Protein AF-V6HT23-F1 (afdb_monomer)

pLDDT: mean 76.85, std 14.65, range [44.22, 96.12]

Nearest PDB structures (foldseek):
  2wbl-assembly1_A  TM=4.680E-01  e=4.724E+00  Arabidopsis thaliana
  2nty-assembly1_B  TM=4.296E-01  e=5.041E+00  Arabidopsis thaliana
  2wbl-assembly1_B  TM=3.313E-01  e=3.412E+00  Arabidopsis thaliana
  7tjh-assembly1_I  TM=3.714E-01  e=4.147E+00  Saccharomyces cerevisiae
  7tjk-assembly1_I  TM=3.639E-01  e=5.380E+00  Saccharomyces cerevisiae

Radius of gyration: 28.33 Å; Cα contacts (8 Å, |Δi|>4): 72; chains: 1; bounding box: 61×37×82 Å

Structure (mmCIF, N/CA/C/O backbone):
data_AF-V6HT23-F1
#
_entry.id   AF-V6HT23-F1
#
loop_
_atom_site.group_PDB
_atom_site.id
_atom_site.type_symbol
_atom_site.label_atom_id
_atom_site.label_alt_id
_atom_site.label_comp_id
_atom_site.label_asym_id
_atom_site.label_entity_id
_atom_site.label_seq_id
_atom_site.pdbx_PDB_ins_code
_atom_site.Cartn_x
_atom_site.Cartn_y
_atom_site.Cartn_z
_atom_site.occupancy
_atom_site.B_iso_or_equiv
_atom_site.auth_seq_id
_atom_site.auth_comp_id
_atom_site.auth_asym_id
_atom_site.auth_atom_id
_atom_site.pdbx_PDB_model_num
ATOM 1 N N . MET A 1 1 ? -45.305 4.734 57.403 1.00 44.22 1 MET A N 1
ATOM 2 C CA . MET A 1 1 ? -44.749 4.928 56.045 1.00 44.22 1 MET A CA 1
ATOM 3 C C . MET A 1 1 ? -43.231 4.976 56.147 1.00 44.22 1 MET A C 1
ATOM 5 O O . MET A 1 1 ? -42.693 5.970 56.611 1.00 44.22 1 MET A O 1
ATOM 9 N N . LYS A 1 2 ? -42.532 3.881 55.832 1.00 47.62 2 LYS A N 1
ATOM 10 C CA . LYS A 1 2 ? -41.065 3.820 55.889 1.00 47.62 2 LYS A CA 1
ATOM 11 C C . LYS A 1 2 ? -40.569 3.125 54.621 1.00 47.62 2 LYS A C 1
ATOM 13 O O . LYS A 1 2 ? -41.047 2.046 54.294 1.00 47.62 2 LYS A O 1
ATOM 18 N N . ASN A 1 3 ? -39.563 3.734 53.997 1.00 52.81 3 ASN A N 1
ATOM 19 C CA . ASN A 1 3 ? -38.519 3.060 53.224 1.00 52.81 3 ASN A CA 1
ATOM 20 C C . ASN A 1 3 ? -38.738 2.726 51.729 1.00 52.81 3 ASN A C 1
ATOM 22 O O . ASN A 1 3 ? -38.502 1.599 51.314 1.00 52.81 3 ASN A O 1
ATOM 26 N N . GLN A 1 4 ? -39.053 3.716 50.881 1.00 58.00 4 GLN A N 1
ATOM 27 C CA . GLN A 1 4 ? -38.858 3.571 49.419 1.00 58.00 4 GLN A CA 1
ATOM 28 C C . GLN A 1 4 ? -37.521 4.138 48.894 1.00 58.00 4 GLN A C 1
ATOM 30 O O . GLN A 1 4 ? -37.053 3.725 47.836 1.00 58.00 4 GLN A O 1
ATOM 35 N N . ASN A 1 5 ? -36.833 4.995 49.659 1.00 53.97 5 ASN A N 1
ATOM 36 C CA . ASN A 1 5 ? -35.575 5.622 49.219 1.00 53.97 5 ASN A CA 1
ATOM 37 C C . ASN A 1 5 ? -34.332 4.711 49.317 1.00 53.97 5 ASN A C 1
ATOM 39 O O . ASN A 1 5 ? -33.364 4.928 48.593 1.00 53.97 5 ASN A O 1
ATOM 43 N N . LEU A 1 6 ? -34.345 3.660 50.150 1.00 52.22 6 LEU A N 1
ATOM 44 C CA . LEU A 1 6 ? -33.201 2.739 50.271 1.00 52.22 6 LEU A CA 1
ATOM 45 C C . LEU A 1 6 ? -33.099 1.734 49.107 1.00 52.22 6 LEU A C 1
ATOM 47 O O . LEU A 1 6 ? -32.004 1.287 48.772 1.00 52.22 6 LEU A O 1
ATOM 51 N N . SER A 1 7 ? -34.223 1.398 48.465 1.00 54.00 7 SER A N 1
ATOM 52 C CA . SER A 1 7 ? -34.261 0.369 47.416 1.00 54.00 7 SER A CA 1
ATOM 53 C C . SER A 1 7 ? -33.650 0.847 46.094 1.00 54.00 7 SER A C 1
ATOM 55 O O . SER A 1 7 ? -33.033 0.062 45.378 1.00 54.00 7 SER A O 1
ATOM 57 N N . PHE A 1 8 ? -33.783 2.135 45.763 1.00 52.19 8 PHE A N 1
ATOM 58 C CA . PHE A 1 8 ? -33.315 2.679 44.483 1.00 5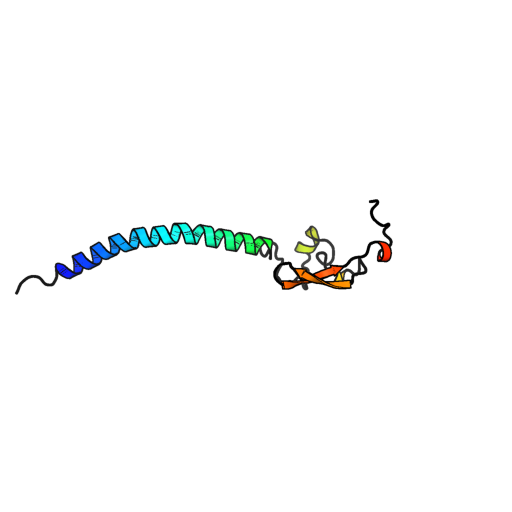2.19 8 PHE A CA 1
ATOM 59 C C . PHE A 1 8 ? -31.790 2.868 44.442 1.00 52.19 8 PHE A C 1
ATOM 61 O O . PHE A 1 8 ? -31.148 2.563 43.433 1.00 52.19 8 PHE A O 1
ATOM 68 N N . GLY A 1 9 ? -31.189 3.292 45.561 1.00 50.66 9 GLY A N 1
ATOM 69 C CA . GLY A 1 9 ? -29.736 3.446 45.686 1.00 50.66 9 GLY A CA 1
ATOM 70 C C . GLY A 1 9 ? -28.979 2.120 45.550 1.00 50.66 9 GLY A C 1
ATOM 71 O O . GLY A 1 9 ? -27.934 2.066 44.904 1.00 50.66 9 GLY A O 1
ATOM 72 N N . PHE A 1 10 ? -29.537 1.024 46.073 1.00 50.66 10 PHE A N 1
ATOM 73 C CA . PHE A 1 10 ? -28.911 -0.302 46.024 1.00 50.66 10 PHE A CA 1
ATOM 74 C C . PHE A 1 10 ? -28.915 -0.911 44.607 1.00 50.66 10 PHE A C 1
ATOM 76 O O . PHE A 1 10 ? -27.927 -1.508 44.176 1.00 50.66 10 PHE A O 1
ATOM 83 N N . ILE A 1 11 ? -29.990 -0.691 43.838 1.00 53.28 11 ILE A N 1
ATOM 84 C CA . ILE A 1 11 ? -30.122 -1.167 42.448 1.00 53.28 11 ILE A CA 1
ATOM 85 C C . ILE A 1 11 ? -29.148 -0.427 41.515 1.00 53.28 11 ILE A C 1
ATOM 87 O O . ILE A 1 11 ? -28.486 -1.051 40.684 1.00 53.28 11 ILE A O 1
ATOM 91 N N . LEU A 1 12 ? -29.002 0.893 41.674 1.00 54.12 12 LEU A N 1
ATOM 92 C CA . LEU A 1 12 ? -28.034 1.698 40.916 1.00 54.12 12 LEU A CA 1
ATOM 93 C C . LEU A 1 12 ? -26.579 1.316 41.233 1.00 54.12 12 LEU A C 1
ATOM 95 O O . LEU A 1 12 ? -25.741 1.260 40.330 1.00 54.12 12 LEU A O 1
ATOM 99 N N . MET A 1 13 ? -26.279 1.009 42.496 1.00 55.00 13 MET A N 1
ATOM 100 C CA . MET A 1 13 ? -24.931 0.657 42.947 1.00 55.00 13 MET A CA 1
ATOM 101 C C . MET A 1 13 ? -24.497 -0.741 42.473 1.00 55.00 13 MET A C 1
ATOM 103 O O . MET A 1 13 ? -23.347 -0.915 42.072 1.00 55.00 13 MET A O 1
ATOM 107 N N . ASN A 1 14 ? -25.417 -1.713 42.411 1.00 55.81 14 ASN A N 1
ATOM 108 C CA . ASN A 1 14 ? -25.142 -3.035 41.834 1.00 55.81 14 ASN A CA 1
ATOM 109 C C . ASN A 1 14 ? -25.055 -3.020 40.302 1.00 55.81 14 ASN A C 1
ATOM 111 O O . ASN A 1 14 ? -24.250 -3.755 39.737 1.00 55.81 14 ASN A O 1
ATOM 115 N N . ARG A 1 15 ? -25.800 -2.140 39.618 1.00 62.56 15 ARG A N 1
ATOM 116 C CA . ARG A 1 15 ? -25.637 -1.940 38.171 1.00 62.56 15 ARG A CA 1
ATOM 117 C C . ARG A 1 15 ? -24.241 -1.407 37.846 1.00 62.56 15 ARG A C 1
ATOM 119 O O . ARG A 1 15 ? -23.570 -1.987 36.999 1.00 62.56 15 ARG A O 1
ATOM 126 N N . LYS A 1 16 ? -23.747 -0.380 38.550 1.00 61.50 16 LYS A N 1
ATOM 127 C CA . LYS A 1 16 ? -22.383 0.157 38.340 1.00 61.50 16 LYS A CA 1
ATOM 128 C C . LYS A 1 16 ? -21.285 -0.907 38.496 1.00 61.50 16 LYS A C 1
ATOM 130 O O . LYS A 1 16 ? -20.343 -0.907 37.710 1.00 61.50 16 LYS A O 1
ATOM 135 N N . LYS A 1 17 ? -21.433 -1.848 39.439 1.00 72.56 17 LYS A N 1
ATOM 136 C CA . LYS A 1 17 ? -20.491 -2.970 39.629 1.00 72.56 17 LYS A CA 1
ATOM 137 C C . LYS A 1 17 ? -20.431 -3.942 38.444 1.00 72.56 17 LYS A C 1
ATOM 139 O O . LYS A 1 17 ? -19.407 -4.585 38.270 1.00 72.56 17 LYS A O 1
ATOM 144 N N . ILE A 1 18 ? -21.494 -4.039 37.643 1.00 80.31 18 ILE A N 1
ATOM 145 C CA . ILE A 1 18 ? -21.558 -4.893 36.444 1.00 80.31 18 ILE A CA 1
ATOM 146 C C . ILE A 1 18 ? -21.101 -4.120 35.199 1.00 80.31 18 ILE A C 1
ATOM 148 O O . ILE A 1 18 ? -20.399 -4.663 34.351 1.00 80.31 18 ILE A O 1
ATOM 152 N N . TRP A 1 19 ? -21.445 -2.833 35.101 1.00 86.38 19 TRP A N 1
ATOM 153 C CA . TRP A 1 19 ? -21.074 -2.002 33.953 1.00 86.38 19 TRP A CA 1
ATOM 154 C C . TRP A 1 19 ? -19.571 -1.734 33.869 1.00 86.38 19 TRP A C 1
ATOM 156 O O . TRP A 1 19 ? -19.030 -1.749 32.772 1.00 86.38 19 TRP A O 1
ATOM 166 N N . ILE A 1 20 ? -18.885 -1.531 34.998 1.00 87.75 20 ILE A N 1
ATOM 167 C CA . ILE A 1 20 ? -17.433 -1.286 35.006 1.00 87.75 20 ILE A CA 1
ATOM 168 C C . ILE A 1 20 ? -16.647 -2.444 34.357 1.00 87.75 20 ILE A C 1
ATOM 170 O O . ILE A 1 20 ? -15.937 -2.178 33.389 1.00 87.75 20 ILE A O 1
ATOM 174 N N . PRO A 1 21 ? -16.768 -3.713 34.801 1.00 89.88 21 PRO A N 1
ATOM 175 C CA . PRO A 1 21 ? -16.041 -4.817 34.175 1.00 89.88 21 PRO A CA 1
ATOM 176 C C . PRO A 1 21 ? -16.498 -5.079 32.736 1.00 89.88 21 PRO A C 1
ATOM 178 O O . PRO A 1 21 ? -15.666 -5.415 31.898 1.00 89.88 21 PRO A O 1
ATOM 181 N N . ALA A 1 22 ? -17.781 -4.873 32.416 1.00 90.56 22 ALA A N 1
ATOM 182 C CA . ALA A 1 22 ? -18.280 -5.009 31.048 1.00 90.56 22 ALA A CA 1
ATOM 183 C C . ALA A 1 22 ? -17.654 -3.975 30.095 1.00 90.56 22 ALA A C 1
ATOM 185 O O . ALA A 1 22 ? -17.193 -4.334 29.014 1.00 90.56 22 ALA A O 1
ATOM 186 N N . ILE A 1 23 ? -17.578 -2.706 30.507 1.00 93.50 23 ILE A N 1
ATOM 187 C CA . ILE A 1 23 ? -16.917 -1.644 29.736 1.00 93.50 23 ILE A CA 1
ATOM 188 C C . ILE A 1 23 ? -15.433 -1.960 29.573 1.00 93.50 23 ILE A C 1
ATOM 190 O O . ILE A 1 23 ? -14.905 -1.820 28.477 1.00 93.50 23 ILE A O 1
ATOM 194 N N . LEU A 1 24 ? -14.772 -2.411 30.641 1.00 93.94 24 LEU A N 1
ATOM 195 C CA . LEU A 1 24 ? -13.346 -2.729 30.623 1.00 93.94 24 LEU A CA 1
ATOM 196 C C . LEU A 1 24 ? -13.046 -3.876 29.647 1.00 93.94 24 LEU A C 1
ATOM 198 O O . LEU A 1 24 ? -12.113 -3.777 28.855 1.00 93.94 24 LEU A O 1
ATOM 202 N N . LEU A 1 25 ? -13.891 -4.911 29.629 1.00 93.94 25 LEU A N 1
ATOM 203 C CA . LEU A 1 25 ? -13.803 -6.011 28.671 1.00 93.94 25 LEU A CA 1
ATOM 204 C C . LEU A 1 25 ? -14.003 -5.529 27.227 1.00 93.94 25 LEU A C 1
ATOM 206 O O . LEU A 1 25 ? -13.218 -5.883 26.354 1.00 93.94 25 LEU A O 1
ATOM 210 N N . ILE A 1 26 ? -15.000 -4.677 26.975 1.00 95.44 26 ILE A N 1
ATOM 211 C CA . ILE A 1 26 ? -15.206 -4.075 25.649 1.00 95.44 26 ILE A CA 1
ATOM 212 C C . ILE A 1 26 ? -13.975 -3.269 25.228 1.00 95.44 26 ILE A C 1
ATOM 214 O O . ILE A 1 26 ? -13.527 -3.394 24.094 1.00 95.44 26 ILE A O 1
ATOM 218 N N . LEU A 1 27 ? -13.399 -2.479 26.134 1.00 95.44 27 LEU A N 1
ATOM 219 C CA . LEU A 1 27 ? -12.234 -1.639 25.858 1.00 95.44 27 LEU A CA 1
ATOM 220 C C . LEU A 1 27 ? -11.002 -2.468 25.472 1.00 95.44 27 LEU A C 1
ATOM 222 O O . LEU A 1 27 ? -10.296 -2.108 24.531 1.00 95.44 27 LEU A O 1
ATOM 226 N N . VAL A 1 28 ? -10.789 -3.602 26.150 1.00 95.88 28 VAL A N 1
ATOM 227 C CA . VAL A 1 28 ? -9.697 -4.546 25.860 1.00 95.88 28 VAL A CA 1
ATOM 228 C C . VAL A 1 28 ? -9.763 -5.077 24.430 1.00 95.88 28 VAL A C 1
ATOM 230 O O . VAL A 1 28 ? -8.716 -5.284 23.827 1.00 95.88 28 VAL A O 1
ATOM 233 N N . PHE A 1 29 ? -10.957 -5.262 23.863 1.00 95.00 29 PHE A N 1
ATOM 234 C CA . PHE A 1 29 ? -11.109 -5.718 22.477 1.00 95.00 29 PHE A CA 1
ATOM 235 C C . PHE A 1 29 ? -11.221 -4.568 21.472 1.00 95.00 29 PHE A C 1
ATOM 237 O O . PHE A 1 29 ? -10.672 -4.656 20.376 1.00 95.00 29 PHE A O 1
ATOM 244 N N . ALA A 1 30 ? -11.891 -3.475 21.828 1.00 95.38 30 ALA A N 1
ATOM 245 C CA . ALA A 1 30 ? -12.126 -2.358 20.921 1.00 95.38 30 ALA A CA 1
ATOM 246 C C . ALA A 1 30 ? -10.824 -1.642 20.536 1.00 95.38 30 ALA A C 1
ATOM 248 O O . ALA A 1 30 ? -10.622 -1.361 19.357 1.00 95.38 30 ALA A O 1
ATOM 249 N N . LEU A 1 31 ? -9.926 -1.397 21.500 1.00 94.69 31 LEU A N 1
ATOM 250 C CA . LEU A 1 31 ? -8.655 -0.707 21.255 1.00 94.69 31 LEU A CA 1
ATOM 251 C C . LEU A 1 31 ? -7.730 -1.431 20.256 1.00 94.69 31 LEU A C 1
ATOM 253 O O . LEU A 1 31 ? -7.274 -0.791 19.306 1.00 94.69 31 LEU A O 1
ATOM 257 N N . PRO A 1 32 ? -7.425 -2.735 20.410 1.00 94.94 32 PRO A N 1
ATOM 258 C CA 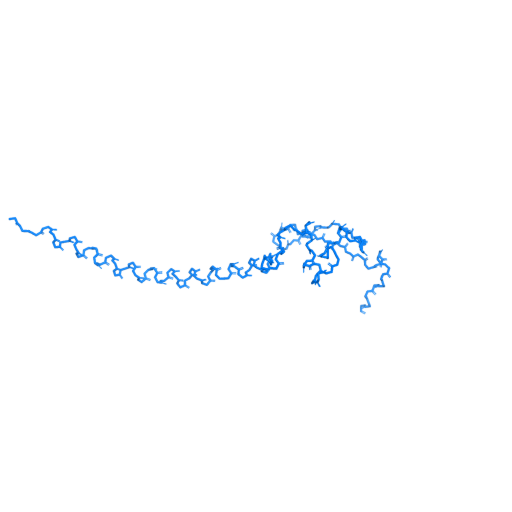. PRO A 1 32 ? -6.573 -3.423 19.447 1.00 94.94 32 PRO A CA 1
ATOM 259 C C . PRO A 1 32 ? -7.252 -3.576 18.085 1.00 94.94 32 PRO A C 1
ATOM 261 O O . PRO A 1 32 ? -6.572 -3.461 17.070 1.00 94.94 32 PRO A O 1
ATOM 264 N N . VAL A 1 33 ? -8.575 -3.778 18.030 1.00 96.12 33 VAL A N 1
ATOM 265 C CA . VAL A 1 33 ? -9.306 -3.858 16.754 1.00 96.12 33 VAL A CA 1
ATOM 266 C C . VAL A 1 33 ? -9.249 -2.525 16.013 1.00 96.12 33 VAL A C 1
ATOM 268 O O . VAL A 1 33 ? -8.965 -2.514 14.817 1.00 96.12 33 VAL A O 1
ATOM 271 N N . SER A 1 34 ? -9.454 -1.400 16.704 1.00 92.88 34 SER A N 1
ATOM 272 C CA . SER A 1 34 ? -9.341 -0.084 16.073 1.00 92.88 34 SER A CA 1
ATOM 273 C C . SER A 1 34 ? -7.908 0.210 15.631 1.00 92.88 34 SER A C 1
ATOM 275 O O . SER A 1 34 ? -7.713 0.749 14.547 1.00 92.88 34 SER A O 1
ATOM 277 N N . GLY A 1 35 ? -6.907 -0.190 16.423 1.00 92.06 35 GLY A N 1
ATOM 278 C CA . GLY A 1 35 ? -5.497 -0.062 16.050 1.00 92.06 35 GLY A CA 1
ATOM 279 C C . GLY A 1 35 ? 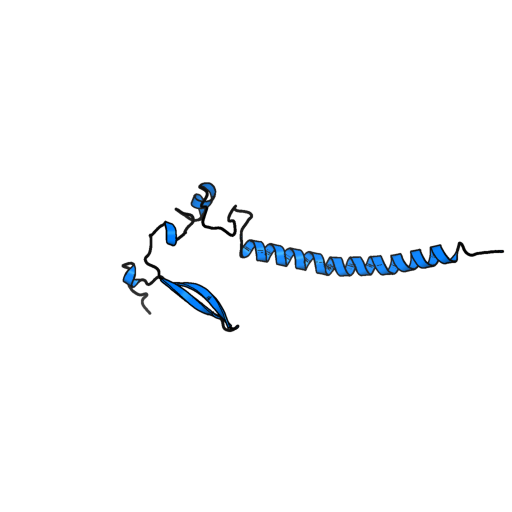-5.126 -0.896 14.821 1.00 92.06 35 GLY A C 1
ATOM 280 O O . GLY A 1 35 ? -4.484 -0.392 13.904 1.00 92.06 35 GLY A O 1
ATOM 281 N N . LEU A 1 36 ? -5.573 -2.153 14.759 1.00 94.06 36 LEU A N 1
ATOM 282 C CA . LEU A 1 36 ? -5.336 -3.032 13.613 1.00 94.06 36 LEU A CA 1
ATOM 283 C C . LEU A 1 36 ? -6.044 -2.523 12.353 1.00 94.06 36 LEU A C 1
ATOM 285 O O . LEU A 1 36 ? -5.471 -2.563 11.262 1.00 94.06 36 LEU A O 1
ATOM 289 N N . TRP A 1 37 ? -7.275 -2.031 12.503 1.00 90.75 37 TRP A N 1
ATOM 290 C CA . TRP A 1 37 ? -8.030 -1.416 11.418 1.00 90.75 37 TRP A CA 1
A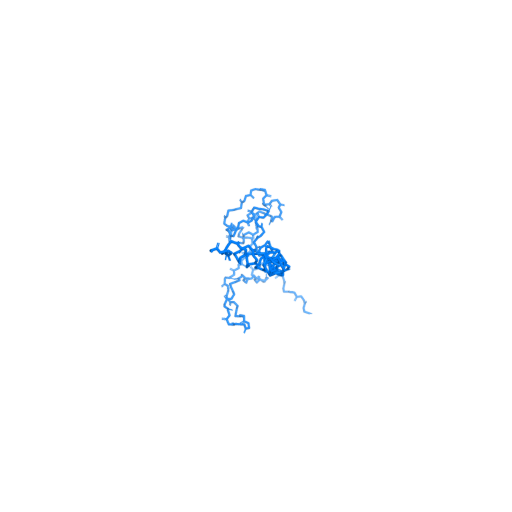TOM 291 C C . TRP A 1 37 ? -7.308 -0.188 10.863 1.00 90.75 37 TRP A C 1
ATOM 293 O O . TRP A 1 37 ? -7.110 -0.090 9.654 1.00 90.75 37 TRP A O 1
ATOM 303 N N . ASP A 1 38 ? -6.862 0.714 11.739 1.00 87.94 38 ASP A N 1
ATOM 304 C CA . ASP A 1 38 ? -6.152 1.927 11.343 1.00 87.94 38 ASP A CA 1
ATOM 305 C C . ASP A 1 38 ? -4.815 1.608 10.657 1.00 87.94 38 ASP A C 1
ATOM 307 O O . ASP A 1 38 ? -4.560 2.085 9.552 1.00 87.94 38 ASP A O 1
ATOM 311 N N . ALA A 1 39 ? -4.013 0.705 11.230 1.00 85.69 39 ALA A N 1
ATOM 312 C CA . ALA A 1 39 ? -2.756 0.263 10.626 1.00 85.69 39 ALA A CA 1
ATOM 313 C C . ALA A 1 39 ? -2.964 -0.374 9.238 1.00 85.69 39 ALA A C 1
ATOM 315 O O . ALA A 1 39 ? -2.221 -0.087 8.299 1.00 85.69 39 ALA A O 1
ATOM 316 N N . SER A 1 40 ? -4.004 -1.199 9.079 1.00 83.88 40 SER A N 1
ATOM 317 C CA . SER A 1 40 ? -4.348 -1.815 7.789 1.00 83.88 40 SER A CA 1
ATOM 318 C C . SER A 1 40 ? -4.778 -0.768 6.762 1.00 83.88 40 SER A C 1
ATOM 320 O O . SER A 1 40 ? -4.355 -0.814 5.606 1.00 83.88 40 SER A O 1
ATOM 322 N N . ASN A 1 41 ? -5.571 0.218 7.188 1.00 80.38 41 ASN A N 1
ATOM 323 C CA . ASN A 1 41 ? -5.965 1.332 6.333 1.00 80.38 41 ASN A CA 1
ATOM 324 C C . ASN A 1 41 ? -4.759 2.170 5.897 1.00 80.38 41 ASN A C 1
ATOM 326 O O . ASN A 1 41 ? -4.697 2.559 4.735 1.00 80.38 41 ASN A O 1
ATOM 330 N N . GLN A 1 42 ? -3.790 2.408 6.784 1.00 77.50 42 GLN A N 1
ATOM 331 C CA . GLN A 1 42 ? -2.563 3.136 6.454 1.00 77.50 42 GLN A CA 1
ATOM 332 C C . GLN A 1 42 ? -1.658 2.373 5.475 1.00 77.50 42 GLN A C 1
ATOM 334 O O . GLN A 1 42 ? -0.967 3.005 4.676 1.00 77.50 42 GLN A O 1
ATOM 339 N N . LEU A 1 43 ? -1.659 1.035 5.503 1.00 72.81 43 LEU A N 1
ATOM 340 C CA . LEU A 1 43 ? -0.935 0.217 4.523 1.00 72.81 43 LEU A CA 1
ATOM 341 C C . LEU A 1 43 ? -1.582 0.277 3.135 1.00 72.81 43 LEU A C 1
ATOM 343 O O . LEU A 1 43 ? -0.878 0.395 2.136 1.00 72.81 43 LEU A O 1
ATOM 347 N N . LEU A 1 44 ? -2.914 0.206 3.071 1.00 66.81 44 LEU A N 1
ATOM 348 C CA . LEU A 1 44 ? -3.657 0.240 1.806 1.00 66.81 44 LEU A CA 1
ATOM 349 C C . LEU A 1 44 ? -3.731 1.651 1.210 1.00 66.81 44 LEU A C 1
ATOM 351 O O . LEU A 1 44 ? -3.700 1.817 -0.007 1.00 66.81 44 LEU A O 1
ATOM 355 N N . PHE A 1 45 ? -3.822 2.665 2.067 1.00 68.25 45 PHE A N 1
ATOM 356 C CA . PHE A 1 45 ? -3.938 4.070 1.701 1.00 68.25 45 PHE A CA 1
ATOM 357 C C . PHE A 1 45 ? -3.057 4.893 2.651 1.00 68.25 45 PHE A C 1
ATOM 359 O O . PHE A 1 45 ? -3.534 5.322 3.702 1.00 68.25 45 PHE A O 1
ATOM 366 N N . PRO A 1 46 ? -1.769 5.120 2.339 1.00 57.22 46 PRO A N 1
ATOM 367 C CA . PRO A 1 46 ? -0.856 5.845 3.223 1.00 57.22 46 PRO A CA 1
ATOM 368 C C . PRO A 1 46 ? -1.162 7.357 3.269 1.00 57.22 46 PRO A C 1
ATOM 370 O O . PRO A 1 46 ? -0.402 8.193 2.777 1.00 57.22 46 PRO A O 1
ATOM 373 N N . VAL A 1 47 ? -2.270 7.723 3.927 1.00 61.25 47 VAL A N 1
ATOM 374 C CA . VAL A 1 47 ? -2.798 9.099 4.018 1.00 61.25 47 VAL A CA 1
ATOM 375 C C . VAL A 1 47 ? -1.829 10.040 4.745 1.00 61.25 47 VAL A C 1
ATOM 377 O O . VAL A 1 47 ? -1.717 11.211 4.394 1.00 61.25 47 VAL A O 1
ATOM 380 N N . TRP A 1 48 ? -1.060 9.517 5.706 1.00 55.38 48 TRP A N 1
ATOM 381 C CA . TRP A 1 48 ? -0.023 10.234 6.463 1.00 55.38 48 TRP A CA 1
ATOM 382 C C . TRP A 1 48 ? 1.121 10.806 5.609 1.00 55.38 48 TRP A C 1
ATOM 384 O O . TRP A 1 48 ? 1.850 11.675 6.077 1.00 55.38 48 TRP A O 1
ATOM 394 N N . ARG A 1 49 ? 1.263 10.373 4.348 1.00 56.59 49 ARG A N 1
ATOM 395 C CA . ARG A 1 49 ? 2.208 10.959 3.378 1.00 56.59 49 ARG A CA 1
ATOM 396 C C . ARG A 1 49 ? 1.523 11.752 2.265 1.00 56.59 49 ARG A C 1
ATOM 398 O O . ARG A 1 49 ? 2.108 11.959 1.208 1.00 56.59 49 ARG A O 1
ATOM 405 N N . GLY A 1 50 ? 0.272 12.161 2.475 1.00 55.59 50 GLY A N 1
ATOM 406 C CA . GLY A 1 50 ? -0.500 12.914 1.487 1.00 55.59 50 GLY A CA 1
ATOM 407 C C . GLY A 1 50 ? -0.915 12.095 0.262 1.00 55.59 50 GLY A C 1
ATOM 408 O O . GLY A 1 50 ? -1.441 12.671 -0.688 1.00 55.59 50 GLY A O 1
ATOM 409 N N . VAL A 1 51 ? -0.710 10.771 0.280 1.00 54.03 51 VAL A N 1
ATOM 410 C CA . VAL A 1 51 ? -1.179 9.855 -0.763 1.00 54.03 51 VAL A CA 1
ATOM 411 C C . VAL A 1 51 ? -2.655 9.593 -0.499 1.00 54.03 51 VAL A C 1
ATOM 413 O O . VAL A 1 51 ? -3.049 8.689 0.239 1.00 54.03 51 VAL A O 1
ATOM 416 N N . THR A 1 52 ? -3.490 10.469 -1.043 1.00 55.44 52 THR A N 1
ATOM 417 C CA . THR A 1 52 ? -4.930 10.252 -1.098 1.00 55.44 52 THR A CA 1
ATOM 418 C C . THR A 1 52 ? -5.228 9.048 -1.989 1.00 55.44 52 THR A C 1
ATOM 420 O O . THR A 1 52 ? -4.472 8.749 -2.910 1.00 55.44 52 THR A O 1
ATOM 423 N N . LYS A 1 53 ? -6.364 8.378 -1.748 1.00 52.28 53 LYS A N 1
ATOM 424 C CA . LYS A 1 53 ? -6.929 7.323 -2.620 1.00 52.28 53 LYS A CA 1
ATOM 425 C C . LYS A 1 53 ? -6.895 7.683 -4.113 1.00 52.28 53 LYS A C 1
ATOM 427 O O . LYS A 1 53 ? -6.880 6.800 -4.962 1.00 52.28 53 LYS A O 1
ATOM 432 N N . ASP A 1 54 ? -6.894 8.980 -4.397 1.00 54.12 54 ASP A N 1
ATOM 433 C CA . ASP A 1 54 ? -6.726 9.565 -5.711 1.00 54.12 54 ASP A CA 1
ATOM 434 C C . ASP A 1 54 ? -5.239 9.854 -5.997 1.00 54.12 54 ASP A C 1
ATOM 436 O O . ASP A 1 54 ? -4.687 10.869 -5.571 1.00 54.12 54 ASP A O 1
ATOM 440 N N . LEU A 1 55 ? -4.588 8.943 -6.727 1.00 55.03 55 LEU A N 1
ATOM 441 C CA . LEU A 1 55 ? -3.235 9.115 -7.290 1.00 55.03 55 LEU A CA 1
ATOM 442 C C . LEU A 1 55 ? -3.243 9.979 -8.570 1.00 55.03 55 LEU A C 1
ATOM 444 O O . LEU A 1 55 ? -2.222 10.117 -9.245 1.00 55.03 55 LEU A O 1
ATOM 448 N N . SER A 1 56 ? -4.399 10.538 -8.937 1.00 57.66 56 SER A N 1
ATOM 449 C CA . SER A 1 56 ? -4.547 11.453 -10.073 1.00 57.66 56 SER A CA 1
ATOM 450 C C . SER A 1 56 ? -3.870 12.806 -9.826 1.00 57.66 56 SER A C 1
ATOM 452 O O . SER A 1 56 ? -3.435 13.454 -10.776 1.00 57.66 56 SER A O 1
ATOM 454 N N . VAL A 1 57 ? -3.718 13.207 -8.558 1.00 66.25 57 VAL A N 1
ATOM 455 C CA . VAL A 1 57 ? -3.100 14.475 -8.156 1.00 66.25 57 VAL A CA 1
ATOM 456 C C . VAL A 1 57 ? -1.739 14.202 -7.519 1.00 66.25 57 VAL A C 1
ATOM 458 O O . VAL A 1 57 ? -1.625 13.976 -6.314 1.00 66.25 57 VAL A O 1
ATOM 461 N N . CYS A 1 58 ? -0.681 14.233 -8.329 1.00 73.06 58 CYS A N 1
ATOM 462 C CA . CYS A 1 58 ? 0.684 14.129 -7.822 1.00 73.06 58 CYS A CA 1
ATOM 463 C C . CYS A 1 58 ? 1.181 15.496 -7.331 1.00 73.06 58 CYS A C 1
ATOM 465 O O . CYS A 1 58 ? 1.389 16.414 -8.122 1.00 73.06 58 CYS A O 1
ATOM 467 N N . LYS A 1 59 ? 1.377 15.638 -6.015 1.00 77.00 59 LYS A N 1
ATOM 468 C CA . LYS A 1 59 ? 2.006 16.825 -5.413 1.00 77.00 59 LYS A CA 1
ATOM 469 C C . LYS A 1 59 ? 3.531 16.727 -5.506 1.00 77.00 59 LYS A C 1
ATOM 471 O O . LYS A 1 59 ? 4.086 15.640 -5.346 1.00 77.00 59 LYS A O 1
ATOM 476 N N . GLU A 1 60 ? 4.216 17.861 -5.665 1.00 80.25 60 GLU A N 1
ATOM 477 C CA . GLU A 1 60 ? 5.687 17.905 -5.771 1.00 80.25 60 GLU A CA 1
ATOM 478 C C . GLU A 1 60 ? 6.405 17.266 -4.572 1.00 80.25 60 GLU A C 1
ATOM 480 O O . GLU A 1 60 ? 7.434 16.611 -4.727 1.00 80.25 60 GLU A O 1
ATOM 485 N N . GLU A 1 61 ? 5.843 17.403 -3.371 1.00 77.50 61 GLU A N 1
ATOM 486 C CA . GLU A 1 61 ? 6.393 16.802 -2.151 1.00 77.50 61 GLU A CA 1
ATOM 487 C C . GLU A 1 61 ? 6.414 15.266 -2.202 1.00 77.50 61 GLU A C 1
ATOM 489 O O . GLU A 1 61 ? 7.320 14.642 -1.653 1.00 77.50 61 GLU A O 1
ATOM 494 N N . ILE A 1 62 ? 5.453 14.657 -2.901 1.00 74.62 62 ILE A N 1
ATOM 495 C CA . ILE A 1 62 ? 5.297 13.201 -3.023 1.00 74.62 62 ILE A CA 1
ATOM 496 C C . ILE A 1 62 ? 6.163 12.664 -4.168 1.00 74.62 62 ILE A C 1
ATOM 498 O O . ILE A 1 62 ? 6.763 11.593 -4.039 1.00 74.62 62 ILE A O 1
ATOM 502 N N . ALA A 1 63 ? 6.299 13.434 -5.253 1.00 79.12 63 ALA A N 1
ATOM 503 C CA . ALA A 1 63 ? 7.145 13.088 -6.396 1.00 79.12 63 ALA A CA 1
ATOM 504 C C . ALA A 1 63 ? 8.617 12.855 -6.001 1.00 79.12 63 ALA A C 1
ATOM 506 O O . ALA A 1 63 ? 9.307 12.049 -6.620 1.00 79.12 63 ALA A O 1
ATOM 507 N N . LYS A 1 64 ? 9.091 13.490 -4.918 1.00 81.38 64 LYS A N 1
ATOM 508 C CA . LYS A 1 64 ? 10.435 13.251 -4.357 1.00 81.38 64 LYS A CA 1
ATOM 509 C C . LYS A 1 64 ? 10.665 11.801 -3.923 1.00 81.38 64 LYS A C 1
ATOM 511 O O . LYS A 1 64 ? 11.796 11.332 -3.974 1.00 81.38 64 LYS A O 1
ATOM 516 N N . PHE A 1 65 ? 9.615 11.105 -3.491 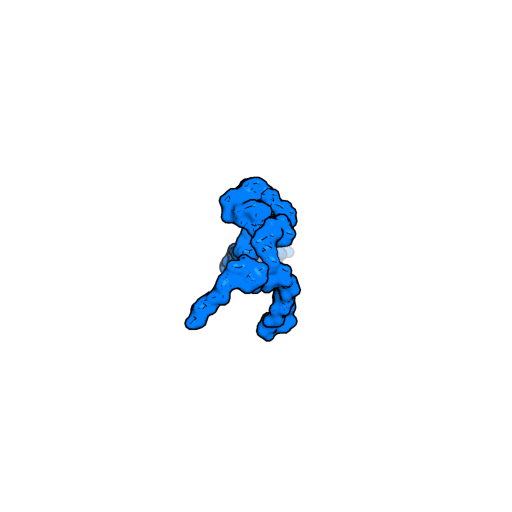1.00 76.38 65 PHE A N 1
ATOM 517 C CA . PHE A 1 65 ? 9.706 9.734 -2.980 1.00 76.38 65 PHE A CA 1
ATOM 518 C C . PHE A 1 65 ? 9.292 8.685 -4.012 1.00 76.38 65 PHE A C 1
ATOM 520 O O . PHE A 1 65 ? 9.846 7.591 -4.023 1.00 76.38 65 PHE A O 1
ATOM 527 N N . TRP A 1 66 ? 8.321 9.014 -4.864 1.00 74.38 66 TRP A N 1
ATOM 528 C CA . TRP A 1 66 ? 7.719 8.078 -5.820 1.00 74.38 66 TRP A CA 1
ATOM 529 C C . TRP A 1 66 ? 8.184 8.288 -7.268 1.00 74.38 66 TRP A C 1
ATOM 531 O O . TRP A 1 66 ? 7.795 7.533 -8.155 1.00 74.38 66 TRP A O 1
ATOM 541 N N . GLY A 1 67 ? 9.022 9.297 -7.516 1.00 76.06 67 GLY A N 1
ATOM 542 C CA . GLY A 1 67 ? 9.459 9.690 -8.851 1.00 76.06 67 GLY A CA 1
ATOM 543 C C . GLY A 1 67 ? 8.475 10.631 -9.551 1.00 76.06 67 GLY A C 1
ATOM 544 O O . GLY A 1 67 ? 7.452 11.042 -8.994 1.00 76.06 67 GLY A O 1
ATOM 545 N N . LYS A 1 68 ? 8.802 10.997 -10.796 1.00 76.88 68 LYS A N 1
ATOM 546 C CA . LYS A 1 68 ? 7.967 11.877 -11.626 1.00 76.88 68 LYS A CA 1
ATOM 547 C C . LYS A 1 68 ? 6.551 11.301 -11.761 1.00 76.88 68 LYS A C 1
ATOM 549 O O . LYS A 1 68 ? 6.383 10.087 -11.876 1.00 76.88 68 LYS A O 1
ATOM 554 N N . ASP A 1 69 ? 5.545 12.172 -11.699 1.00 77.00 69 ASP A N 1
ATOM 555 C CA . ASP A 1 69 ? 4.121 11.807 -11.739 1.00 77.00 69 ASP A CA 1
ATOM 556 C C . ASP A 1 69 ? 3.721 10.764 -10.677 1.00 77.00 69 ASP A C 1
ATOM 558 O O . ASP A 1 69 ? 2.743 10.038 -10.843 1.00 77.00 69 ASP A O 1
ATOM 562 N N . CYS A 1 70 ? 4.479 10.676 -9.575 1.00 76.06 70 CYS A N 1
ATOM 563 C CA . CYS A 1 70 ? 4.239 9.771 -8.453 1.00 76.06 70 CYS A CA 1
ATOM 564 C C . CYS A 1 70 ? 4.187 8.287 -8.869 1.00 76.06 70 CYS A C 1
ATOM 566 O O . CYS A 1 70 ? 3.464 7.495 -8.267 1.00 76.06 70 CYS A O 1
ATOM 568 N N . GLY A 1 71 ? 4.922 7.913 -9.924 1.00 72.12 71 GLY A N 1
ATOM 569 C CA . GLY A 1 71 ? 4.914 6.549 -10.458 1.00 72.12 71 GLY A CA 1
ATOM 570 C C . GLY A 1 71 ? 3.632 6.187 -11.215 1.00 72.12 71 GLY A C 1
ATOM 571 O O . GLY A 1 71 ? 3.380 5.011 -11.477 1.00 72.12 71 GLY A O 1
ATOM 572 N N . ASN A 1 72 ? 2.808 7.174 -11.583 1.00 76.31 72 ASN A N 1
ATOM 573 C CA . ASN A 1 72 ? 1.612 6.948 -12.380 1.00 76.31 72 ASN A CA 1
ATOM 574 C C . ASN A 1 72 ? 1.998 6.592 -13.826 1.00 76.31 72 ASN A C 1
ATOM 576 O O . ASN A 1 72 ? 2.406 7.442 -14.623 1.00 76.31 72 ASN A O 1
ATOM 580 N N . LEU A 1 73 ? 1.855 5.314 -14.172 1.00 73.06 73 LEU A N 1
ATOM 581 C CA . LEU A 1 73 ? 2.196 4.788 -15.495 1.00 73.06 73 LEU A CA 1
ATOM 582 C C . LEU A 1 73 ? 1.309 5.346 -16.616 1.00 73.06 73 LEU A C 1
ATOM 584 O O . LEU A 1 73 ? 1.787 5.489 -17.739 1.00 73.06 73 LEU A O 1
ATOM 588 N N . ARG A 1 74 ? 0.054 5.722 -16.318 1.00 73.94 74 ARG A N 1
ATOM 589 C CA . ARG A 1 74 ? -0.848 6.349 -17.300 1.00 73.94 74 ARG A CA 1
ATOM 590 C C . ARG A 1 74 ? -0.362 7.738 -17.717 1.00 73.94 74 ARG A C 1
ATOM 592 O O . ARG A 1 74 ? -0.496 8.080 -18.883 1.00 73.94 74 ARG A O 1
ATOM 599 N N . ASN A 1 75 ? 0.211 8.504 -16.786 1.00 72.75 75 ASN A N 1
ATOM 600 C CA . ASN A 1 75 ? 0.653 9.881 -17.041 1.00 72.75 75 ASN A CA 1
ATOM 601 C C . ASN A 1 75 ? 2.102 9.953 -17.527 1.00 72.75 75 ASN A C 1
ATOM 603 O O . ASN A 1 75 ? 2.431 10.749 -18.401 1.00 72.75 75 ASN A O 1
ATOM 607 N N . SER A 1 76 ? 2.977 9.122 -16.959 1.00 74.50 76 SER A N 1
ATOM 608 C CA . SER A 1 76 ? 4.408 9.169 -17.268 1.00 74.50 76 SER A CA 1
ATOM 609 C C . SER A 1 76 ? 4.745 8.613 -18.654 1.00 74.50 76 SER A C 1
ATOM 611 O O . SER A 1 76 ? 5.814 8.924 -19.175 1.00 74.50 76 SER A O 1
ATOM 613 N N . HIS A 1 77 ? 3.870 7.779 -19.242 1.00 77.81 77 HIS A N 1
ATOM 614 C CA . HIS A 1 77 ? 4.082 7.075 -20.518 1.00 77.81 77 HIS A CA 1
ATOM 615 C C . HIS A 1 77 ? 5.437 6.346 -20.617 1.00 77.81 77 HIS A C 1
ATOM 617 O O . HIS A 1 77 ? 5.922 6.057 -21.710 1.00 77.81 77 HIS A O 1
ATOM 623 N N . ALA A 1 78 ? 6.052 6.038 -19.471 1.00 82.19 78 ALA A N 1
ATOM 624 C CA . ALA A 1 78 ? 7.389 5.459 -19.401 1.00 82.19 78 ALA A CA 1
ATOM 625 C C . ALA A 1 78 ? 7.421 4.007 -19.900 1.00 82.19 78 ALA A C 1
ATOM 627 O O . ALA A 1 78 ? 8.457 3.537 -20.363 1.00 82.19 78 ALA A O 1
ATOM 628 N N . PHE A 1 79 ? 6.282 3.313 -19.826 1.00 84.75 79 PHE A N 1
ATOM 629 C CA . PHE A 1 79 ? 6.122 1.935 -20.268 1.00 84.75 79 PHE A CA 1
ATOM 630 C C . PHE A 1 79 ? 4.839 1.764 -21.079 1.00 84.75 79 PHE A C 1
ATOM 632 O O . PHE A 1 79 ? 3.817 2.391 -20.796 1.00 84.75 79 PHE A O 1
ATOM 639 N N . LYS A 1 80 ? 4.879 0.856 -22.054 1.00 89.12 80 LYS A N 1
ATOM 640 C CA . LYS A 1 80 ? 3.690 0.276 -22.675 1.00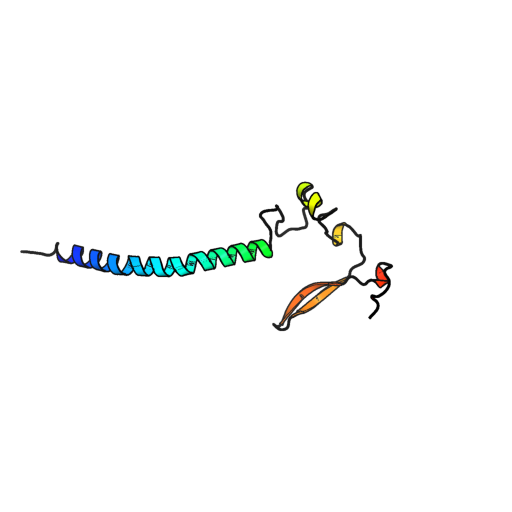 89.12 80 LYS A CA 1
ATOM 641 C C . LYS A 1 80 ? 3.097 -0.747 -21.713 1.00 89.12 80 LYS A C 1
ATOM 643 O O . LYS A 1 80 ? 3.803 -1.650 -21.256 1.00 89.12 80 LYS A O 1
ATOM 648 N N . PHE A 1 81 ? 1.815 -0.589 -21.410 1.00 89.12 81 PHE A N 1
ATOM 649 C CA . PHE A 1 81 ? 1.072 -1.478 -20.527 1.00 89.12 81 PHE A CA 1
ATOM 650 C C . PHE A 1 81 ? -0.329 -1.740 -21.081 1.00 89.12 81 PHE A C 1
ATOM 652 O O . PHE A 1 81 ? -0.870 -0.937 -21.841 1.00 89.12 81 PHE A O 1
ATOM 659 N N . SER A 1 82 ? -0.915 -2.858 -20.662 1.00 89.75 82 SER A N 1
ATOM 660 C CA . SER A 1 82 ? -2.318 -3.197 -20.912 1.00 89.75 82 SER A CA 1
ATOM 661 C C . SER A 1 82 ? -3.072 -3.332 -19.596 1.00 89.75 82 SER A C 1
ATOM 663 O O . SER A 1 82 ? -2.544 -3.868 -18.620 1.00 89.75 82 SER A O 1
ATOM 665 N N . GLU A 1 83 ? -4.312 -2.854 -19.558 1.00 87.06 83 GLU A N 1
ATOM 666 C CA . GLU A 1 83 ? -5.186 -3.039 -18.401 1.00 87.06 83 GLU A CA 1
ATOM 667 C C . GLU A 1 83 ? -5.770 -4.444 -18.429 1.00 87.06 83 GLU A C 1
ATOM 669 O O . GLU A 1 83 ? -6.391 -4.859 -19.406 1.00 87.06 83 GLU A O 1
ATOM 674 N N . VAL A 1 84 ? -5.545 -5.183 -17.350 1.00 91.88 84 VAL A N 1
ATOM 675 C CA . VAL A 1 84 ? -5.994 -6.564 -1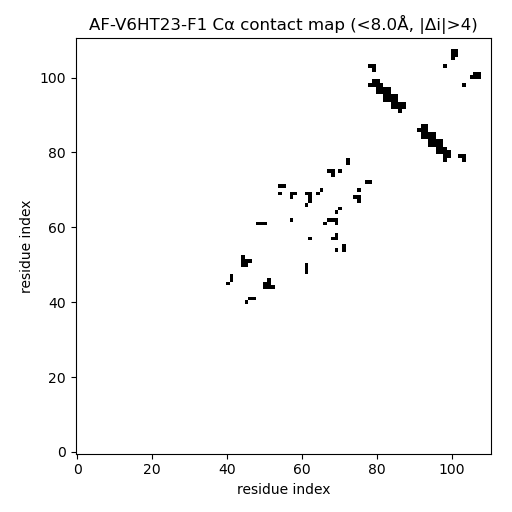7.210 1.00 91.88 84 VAL A CA 1
ATOM 676 C C . VAL A 1 84 ? -6.810 -6.711 -15.938 1.00 91.88 84 VAL A C 1
ATOM 678 O O . VAL A 1 84 ? -6.682 -5.930 -14.993 1.00 91.88 84 VAL A O 1
ATOM 681 N N . LYS A 1 85 ? -7.655 -7.736 -15.915 1.00 91.69 85 LYS A N 1
ATOM 682 C CA . LYS A 1 85 ? -8.321 -8.199 -14.703 1.00 91.69 85 LYS A CA 1
ATOM 683 C C . LYS A 1 85 ? -7.856 -9.618 -14.430 1.00 91.69 85 LYS A C 1
ATOM 685 O O . LYS A 1 85 ? -7.813 -10.438 -15.345 1.00 91.69 85 LYS A O 1
ATOM 690 N N . ILE A 1 86 ? -7.430 -9.869 -13.199 1.00 89.88 86 ILE A N 1
ATOM 691 C CA . ILE A 1 86 ? -6.948 -11.175 -12.759 1.00 89.88 86 ILE A CA 1
ATOM 692 C C . ILE A 1 86 ? -7.940 -11.704 -11.731 1.00 89.88 86 ILE A C 1
ATOM 694 O O . ILE A 1 86 ? -8.172 -11.070 -10.700 1.00 89.88 86 ILE A O 1
ATOM 698 N N . GLY A 1 87 ? -8.512 -12.871 -12.013 1.00 91.56 87 GLY A N 1
ATOM 699 C CA . GLY A 1 87 ? -9.406 -13.553 -11.087 1.00 91.56 87 GLY A CA 1
ATOM 700 C C . GLY A 1 87 ? -8.672 -13.971 -9.812 1.00 91.56 87 GLY A C 1
ATOM 701 O O . GLY A 1 87 ? -7.615 -14.601 -9.850 1.00 91.56 87 GLY A O 1
ATOM 702 N N . SER A 1 88 ? -9.241 -13.621 -8.666 1.00 87.81 88 SER A N 1
ATOM 703 C CA . SER A 1 88 ? -8.827 -14.104 -7.354 1.00 87.81 88 SER A CA 1
ATOM 704 C C . SER A 1 88 ? -9.453 -15.469 -7.065 1.00 87.81 88 SER A C 1
ATOM 706 O O . SER A 1 88 ? -10.557 -15.766 -7.519 1.00 87.81 88 SER A O 1
ATOM 708 N N . VAL A 1 89 ? -8.801 -16.265 -6.212 1.00 90.44 89 VAL A N 1
ATOM 709 C CA . VAL A 1 89 ? -9.331 -17.543 -5.695 1.00 90.44 89 VAL A CA 1
ATOM 710 C C . VAL A 1 89 ? -10.705 -17.365 -5.026 1.00 90.44 89 VAL A C 1
ATOM 712 O O . VAL A 1 89 ? -11.525 -18.276 -5.038 1.00 90.44 89 VAL A O 1
ATOM 715 N N . ASN A 1 90 ? -10.987 -16.166 -4.507 1.00 89.88 90 ASN A N 1
ATOM 716 C CA . ASN A 1 90 ? -12.254 -15.819 -3.859 1.00 89.88 90 ASN A CA 1
ATOM 717 C C . ASN A 1 90 ? -13.320 -15.262 -4.831 1.00 89.88 90 ASN A C 1
ATOM 719 O O . ASN A 1 90 ? -14.320 -14.712 -4.380 1.00 89.88 90 ASN A O 1
ATOM 723 N N . GLY A 1 91 ? -13.109 -15.350 -6.151 1.00 88.25 91 GLY A N 1
ATOM 724 C CA . GLY A 1 91 ? -14.074 -14.916 -7.172 1.00 88.25 91 GLY A CA 1
ATOM 725 C C . GLY A 1 91 ? -14.105 -13.408 -7.455 1.00 88.25 91 GLY A C 1
ATOM 726 O O . GLY A 1 91 ? -14.996 -12.937 -8.156 1.00 88.25 91 GLY A O 1
ATOM 727 N N . TYR A 1 92 ? -13.152 -12.639 -6.921 1.00 85.25 92 TYR A N 1
ATOM 728 C CA . TYR A 1 92 ? -13.013 -11.211 -7.222 1.00 85.25 92 TYR A CA 1
ATOM 729 C C . TYR A 1 92 ? -12.166 -10.977 -8.472 1.00 85.25 92 TYR A C 1
ATOM 731 O O . TYR A 1 92 ? -11.098 -11.566 -8.610 1.00 85.25 92 TYR A O 1
ATOM 739 N N . GLU A 1 93 ? -12.587 -10.046 -9.324 1.00 86.62 93 GLU A N 1
ATOM 740 C CA . GLU A 1 93 ? -11.793 -9.554 -10.452 1.00 86.62 93 GLU A CA 1
ATOM 741 C C . GLU A 1 93 ? -10.874 -8.419 -9.986 1.00 86.62 93 GLU A C 1
ATOM 743 O O . GLU A 1 93 ? -11.333 -7.307 -9.709 1.00 86.62 93 GLU A O 1
ATOM 748 N N . LEU A 1 94 ? -9.574 -8.693 -9.878 1.00 83.88 94 LEU A N 1
ATOM 749 C CA . LEU A 1 94 ? -8.584 -7.718 -9.426 1.00 83.88 94 LEU A CA 1
ATOM 750 C C . LEU A 1 94 ? -8.048 -6.917 -10.622 1.00 83.88 94 LEU A C 1
ATOM 752 O O . LEU A 1 94 ? -7.470 -7.518 -11.531 1.00 83.88 94 LEU A O 1
ATOM 756 N N . PRO A 1 95 ? -8.210 -5.581 -10.653 1.00 84.19 95 PRO A N 1
ATOM 757 C CA . PRO A 1 95 ? -7.636 -4.764 -11.713 1.00 84.19 95 PRO A CA 1
ATOM 758 C C . PRO A 1 95 ? -6.112 -4.704 -11.569 1.00 84.19 95 PRO A C 1
ATOM 760 O O . PRO A 1 95 ? -5.584 -4.579 -10.464 1.00 84.19 95 PRO A O 1
ATOM 763 N N . GLY A 1 96 ? -5.404 -4.748 -12.692 1.00 83.69 96 GLY A N 1
ATOM 764 C CA . GLY A 1 96 ? -3.953 -4.637 -12.724 1.00 83.69 96 GLY A CA 1
ATOM 765 C C . GLY A 1 96 ? -3.433 -4.118 -14.057 1.00 83.69 96 GLY A C 1
ATOM 766 O O . GLY A 1 96 ? -4.173 -3.959 -15.031 1.00 83.69 96 GLY A O 1
ATOM 767 N N . TRP A 1 97 ? -2.128 -3.867 -14.093 1.00 86.75 97 TRP A N 1
ATOM 768 C CA . TRP A 1 97 ? -1.408 -3.499 -15.305 1.00 86.75 97 TRP A CA 1
ATOM 769 C C . TRP A 1 97 ? -0.455 -4.618 -15.698 1.00 86.75 97 TRP A C 1
ATOM 771 O O . TRP A 1 97 ? 0.371 -5.052 -14.896 1.00 86.75 97 TRP A O 1
ATOM 781 N N . LEU A 1 98 ? -0.565 -5.070 -16.944 1.00 89.31 98 LEU A N 1
ATOM 782 C CA . LEU A 1 98 ? 0.374 -5.999 -17.551 1.00 89.31 98 LEU A CA 1
ATOM 783 C C . LEU A 1 98 ? 1.438 -5.205 -18.308 1.00 89.31 98 LEU A C 1
ATOM 785 O O . LEU A 1 98 ? 1.123 -4.506 -19.270 1.00 89.31 98 LEU A O 1
ATOM 789 N N . ILE A 1 99 ? 2.692 -5.336 -17.879 1.00 89.50 99 ILE A N 1
ATOM 790 C CA . ILE A 1 99 ? 3.854 -4.713 -18.517 1.00 89.50 99 ILE A CA 1
ATOM 791 C C . ILE A 1 99 ? 4.718 -5.828 -19.100 1.00 89.50 99 ILE A C 1
ATOM 793 O O . ILE A 1 99 ? 5.347 -6.590 -18.365 1.00 89.50 99 ILE A O 1
ATOM 797 N N . VAL A 1 100 ? 4.741 -5.941 -20.427 1.00 90.56 100 VAL A N 1
ATOM 798 C CA . VAL A 1 100 ? 5.518 -6.974 -21.122 1.00 90.56 100 VAL A CA 1
ATOM 799 C C . VAL A 1 100 ? 6.926 -6.451 -21.403 1.00 90.56 100 VAL A C 1
ATOM 801 O O . VAL A 1 100 ? 7.094 -5.416 -22.047 1.00 90.56 100 VAL A O 1
ATOM 804 N N . ALA A 1 101 ? 7.954 -7.176 -20.951 1.00 89.69 101 ALA A N 1
ATOM 805 C CA . ALA A 1 101 ? 9.355 -6.771 -21.114 1.00 89.69 101 ALA A CA 1
ATOM 806 C C . ALA A 1 101 ? 9.742 -6.557 -22.591 1.00 89.69 101 ALA A C 1
ATOM 808 O O . ALA A 1 101 ? 10.326 -5.528 -22.930 1.00 89.69 101 ALA A O 1
ATOM 809 N N . ALA A 1 102 ? 9.337 -7.475 -23.475 1.00 88.50 102 ALA A N 1
ATOM 810 C CA . ALA A 1 102 ? 9.651 -7.419 -24.904 1.00 88.50 102 ALA A CA 1
ATOM 811 C C . ALA A 1 102 ? 9.076 -6.170 -25.600 1.00 88.50 102 ALA A C 1
ATOM 813 O O . ALA A 1 102 ? 9.744 -5.559 -26.430 1.00 88.50 102 ALA A O 1
ATOM 814 N N . GLU A 1 103 ? 7.867 -5.744 -25.225 1.00 90.00 103 GLU A N 1
ATOM 815 C CA . GLU A 1 103 ? 7.222 -4.542 -25.777 1.00 90.00 103 GLU A CA 1
ATOM 816 C C . GLU A 1 103 ? 7.897 -3.241 -25.322 1.00 90.00 103 GLU A C 1
ATOM 818 O O . GLU A 1 103 ? 7.747 -2.196 -25.961 1.00 90.00 103 GLU A O 1
ATOM 823 N N . ASN A 1 104 ? 8.659 -3.327 -24.231 1.00 89.75 104 ASN A N 1
ATOM 824 C CA . ASN A 1 104 ? 9.384 -2.237 -23.593 1.00 89.75 104 ASN A CA 1
ATOM 825 C C . ASN A 1 104 ? 10.905 -2.325 -23.826 1.00 89.75 104 ASN A C 1
ATOM 827 O O . ASN A 1 104 ? 11.678 -1.701 -23.104 1.00 89.75 104 ASN A O 1
ATOM 831 N N . GLY A 1 105 ? 11.349 -3.100 -24.826 1.00 88.12 105 GLY A N 1
ATOM 832 C CA . GLY A 1 105 ? 12.759 -3.181 -25.228 1.00 88.12 105 GLY A CA 1
ATOM 833 C C . GLY A 1 105 ? 13.666 -3.938 -24.252 1.00 88.12 105 GLY A C 1
ATOM 834 O O . GLY A 1 105 ? 14.887 -3.848 -24.363 1.00 88.12 105 GLY A O 1
ATOM 835 N N . MET A 1 106 ? 13.093 -4.685 -23.304 1.00 86.50 106 MET A N 1
ATOM 836 C CA . MET A 1 106 ? 13.832 -5.490 -22.333 1.00 86.50 106 MET A CA 1
ATOM 837 C C . MET A 1 106 ? 13.838 -6.968 -22.729 1.00 86.50 106 MET A C 1
ATOM 839 O O . MET A 1 106 ? 12.828 -7.524 -23.168 1.00 86.50 106 MET A O 1
ATOM 843 N N . ALA A 1 107 ? 14.990 -7.619 -22.559 1.00 82.19 107 ALA A N 1
ATOM 844 C CA . ALA A 1 107 ? 15.124 -9.050 -22.800 1.00 82.19 107 ALA A CA 1
ATOM 845 C C . ALA A 1 107 ? 14.294 -9.857 -21.779 1.00 82.19 107 ALA A C 1
ATOM 847 O O . ALA A 1 107 ? 14.166 -9.434 -20.625 1.00 82.19 107 ALA A O 1
ATOM 848 N N . PRO A 1 108 ? 13.742 -11.022 -22.164 1.00 76.44 108 PRO A N 1
ATOM 849 C CA . PRO A 1 108 ? 13.072 -11.903 -21.217 1.00 76.44 108 PRO A CA 1
ATOM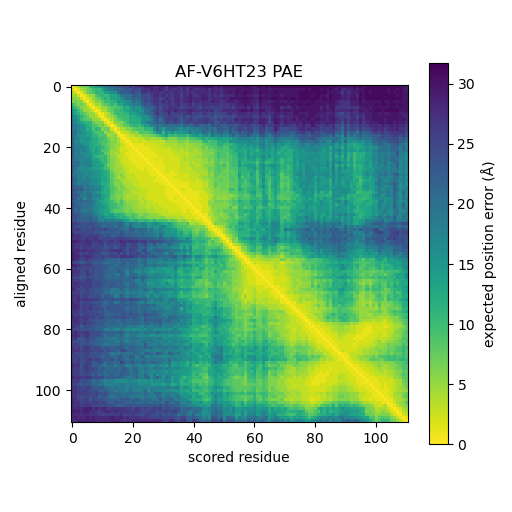 850 C C . PRO A 1 108 ? 14.045 -12.338 -20.114 1.00 76.44 108 PRO A C 1
ATOM 852 O O . PRO A 1 108 ? 15.228 -12.577 -20.370 1.00 76.44 108 PRO A O 1
ATOM 855 N N . ALA A 1 109 ? 13.538 -12.452 -18.884 1.00 75.00 109 ALA A N 1
ATOM 856 C CA . ALA A 1 109 ? 14.318 -12.980 -17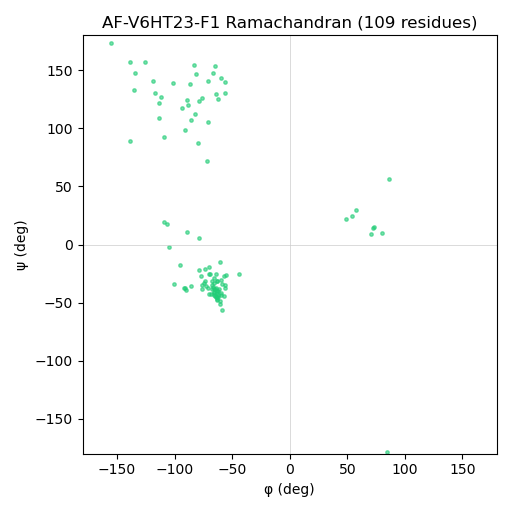.773 1.00 75.00 109 ALA A CA 1
ATOM 857 C C . ALA A 1 109 ? 14.833 -14.384 -18.132 1.00 75.00 109 ALA A C 1
ATOM 859 O O . ALA A 1 109 ? 14.063 -15.231 -18.595 1.00 75.00 109 ALA A O 1
ATOM 860 N N . LYS A 1 110 ? 16.136 -14.626 -17.939 1.00 74.62 110 LYS A N 1
ATOM 861 C CA . LYS A 1 110 ? 16.696 -15.977 -18.066 1.00 74.62 110 LYS A CA 1
ATOM 862 C C . LYS A 1 110 ? 16.043 -16.861 -17.004 1.00 74.62 110 LYS A C 1
ATOM 864 O O . LYS A 1 110 ? 16.041 -16.495 -15.831 1.00 74.62 110 LYS A O 1
ATOM 869 N N . ARG A 1 111 ? 15.454 -17.965 -17.456 1.00 61.88 111 ARG A N 1
ATOM 870 C CA . ARG A 1 111 ? 14.839 -18.986 -16.608 1.00 61.88 111 ARG A CA 1
ATOM 871 C C . ARG A 1 111 ? 15.910 -19.889 -16.006 1.00 61.88 111 ARG A C 1
ATOM 873 O O . ARG A 1 111 ? 16.911 -20.138 -16.716 1.00 61.88 111 ARG A O 1
#

Secondary structure (DSSP, 8-state):
---SHHHHHHHHHHHHHHHHHHHHHHHHHHHHHHHHHHHHHHHHS-GGGT--S-TTS--HHHHHHH-GGGG-HHHH--S--EEEEEE-TTS-EEEEEE--TGGGTPPPPP-

Solvent-accessible surface area (backbone atoms only — not comparable to full-atom values): 6896 Å² total; per-residue (Å²): 143,84,78,74,74,67,61,57,59,52,55,56,54,55,46,51,68,52,49,52,59,52,49,51,56,50,48,66,52,48,54,56,51,51,50,52,51,50,53,52,46,41,71,79,39,44,51,95,69,72,42,49,94,58,71,84,68,63,49,76,82,44,25,77,79,46,37,75,59,47,61,35,55,87,78,58,62,80,58,66,68,44,84,43,71,46,78,40,98,86,74,46,72,42,80,47,74,47,70,53,47,68,83,61,80,36,78,78,80,86,128

Mean predicted aligned error: 14.26 Å

Foldseek 3Di:
DDDPVVVVVVVVVVVVVVVVVVVVVVCVPVVVVVVVVVVVCCVVQVVVQVRGPDLVDDDPSQCVPCPPSSVPCVPVVLFDWDWAWDADPVGDTHIDIDGDQVRNVHDDDDD

Organism: NCBI:txid1049790

Sequence (111 aa):
MKNQNLSFGFILMNRKKIWIPAILLILVFALPVSGLWDASNQLLFPVWRGVTKDLSVCKEEIAKFWGKDCGNLRNSHAFKFSEVKIGSVNGYELPGWLIVAAENGMAPAKR